Protein AF-A0A971CMJ4-F1 (afdb_monomer_lite)

Radius of gyration: 21.35 Å; chains: 1; bounding box: 67×25×67 Å

pLDDT: mean 86.18, std 17.47, range [37.16, 98.75]

Foldseek 3Di:
DDDDDDDDDDPDDPPPDDDDDDPFFKKFWADWQFWKAQDLVRPHTDDQWHKTWIWGPPPVDPDTDIAIAIENDGDDGQFIWGFDFDQVAKDAWIWGQDPVPRDIDTRDRMHTYTDTDTPDDHDDDDD

Structure (mmCIF, N/CA/C/O backbone):
data_AF-A0A971CMJ4-F1
#
_entry.id   AF-A0A971CMJ4-F1
#
loop_
_atom_site.group_PDB
_atom_site.id
_atom_site.type_symbol
_atom_site.label_atom_id
_atom_site.label_alt_id
_atom_site.label_comp_id
_atom_site.label_asym_id
_atom_site.label_entity_id
_atom_site.label_seq_id
_atom_site.pdbx_PDB_ins_code
_atom_site.Cartn_x
_atom_site.Cartn_y
_atom_site.Cartn_z
_atom_site.occupancy
_atom_site.B_iso_or_equiv
_atom_site.auth_seq_id
_atom_site.auth_comp_id
_atom_site.auth_asym_id
_atom_site.auth_atom_id
_atom_site.pdbx_PDB_model_num
ATOM 1 N N . MET A 1 1 ? -43.966 -1.706 -53.002 1.00 45.09 1 MET A N 1
ATOM 2 C CA . MET A 1 1 ? -42.987 -2.463 -52.197 1.00 45.09 1 MET A CA 1
ATOM 3 C C . MET A 1 1 ? -41.602 -2.202 -52.756 1.00 45.09 1 MET A C 1
ATOM 5 O O . MET A 1 1 ? -41.392 -2.506 -53.920 1.00 45.09 1 MET A O 1
ATOM 9 N N . ALA A 1 2 ? -40.702 -1.629 -51.961 1.00 39.66 2 ALA A N 1
ATOM 10 C CA . ALA A 1 2 ? -39.256 -1.708 -52.164 1.00 39.66 2 ALA A CA 1
ATOM 11 C C . ALA A 1 2 ? -38.595 -1.381 -50.816 1.00 39.66 2 ALA A C 1
ATOM 13 O O . ALA A 1 2 ? -38.610 -0.233 -50.381 1.00 39.66 2 ALA A O 1
ATOM 14 N N . SER A 1 3 ? -38.110 -2.412 -50.124 1.00 41.81 3 SER A N 1
ATOM 15 C CA . SER A 1 3 ? -37.332 -2.278 -48.890 1.00 41.81 3 SER A CA 1
ATOM 16 C C . SER A 1 3 ? -35.868 -2.041 -49.255 1.00 41.81 3 SER A C 1
ATOM 18 O O . SER A 1 3 ? -35.285 -2.841 -49.981 1.00 41.81 3 SER A O 1
ATOM 20 N N . LEU A 1 4 ? -35.271 -0.966 -48.741 1.00 47.75 4 LEU A N 1
ATOM 21 C CA . LEU A 1 4 ? -33.826 -0.743 -48.769 1.00 47.75 4 LEU A CA 1
ATOM 22 C C . LEU A 1 4 ? -33.260 -1.183 -47.417 1.00 47.75 4 LEU A C 1
ATOM 24 O O . LEU A 1 4 ? -33.472 -0.509 -46.413 1.00 47.75 4 LEU A O 1
ATOM 28 N N . SER A 1 5 ? -32.565 -2.319 -47.387 1.00 50.53 5 SER A N 1
ATOM 29 C CA . SER A 1 5 ? -31.748 -2.724 -46.242 1.00 50.53 5 SER A CA 1
ATOM 30 C C . SER A 1 5 ? -30.288 -2.511 -46.619 1.00 50.53 5 SER A C 1
ATOM 32 O O . SER A 1 5 ? -29.701 -3.332 -47.318 1.00 50.53 5 SER A O 1
ATOM 34 N N . GLY A 1 6 ? -29.726 -1.374 -46.211 1.00 47.78 6 GLY A N 1
ATOM 35 C CA . GLY A 1 6 ? -28.293 -1.111 -46.292 1.00 47.78 6 GLY A CA 1
ATOM 36 C C . GLY A 1 6 ? -27.660 -1.375 -44.934 1.00 47.78 6 GLY A C 1
ATOM 37 O O . GLY A 1 6 ? -27.823 -0.573 -44.019 1.00 47.78 6 GLY A O 1
ATOM 38 N N . THR A 1 7 ? -26.958 -2.494 -44.787 1.00 53.16 7 THR A N 1
ATOM 39 C CA . THR A 1 7 ? -26.107 -2.732 -43.620 1.00 53.16 7 THR A CA 1
ATOM 40 C C . THR A 1 7 ? -24.796 -1.992 -43.869 1.00 53.16 7 THR A C 1
ATOM 42 O O . THR A 1 7 ? -24.054 -2.352 -44.778 1.00 53.16 7 THR A O 1
ATOM 45 N N . ALA A 1 8 ? -24.534 -0.922 -43.119 1.00 58.94 8 ALA A N 1
ATOM 46 C CA . ALA A 1 8 ? -23.240 -0.252 -43.157 1.00 58.94 8 ALA A CA 1
ATOM 47 C C . ALA A 1 8 ? -22.208 -1.149 -42.460 1.00 58.94 8 ALA A C 1
ATOM 49 O O . ALA A 1 8 ? -22.300 -1.380 -41.254 1.00 58.94 8 ALA A O 1
ATOM 50 N N . GLU A 1 9 ? -21.251 -1.685 -43.216 1.00 59.41 9 GLU A N 1
ATOM 51 C CA . GLU A 1 9 ? -20.106 -2.383 -42.636 1.00 59.41 9 GLU A CA 1
ATOM 52 C C . GLU A 1 9 ? -19.224 -1.377 -41.883 1.00 59.41 9 GLU A C 1
ATOM 54 O O . GLU A 1 9 ? -18.913 -0.290 -42.375 1.00 59.41 9 GLU A O 1
ATOM 59 N N . SER A 1 10 ? -18.865 -1.725 -40.647 1.00 64.44 10 SER A N 1
ATOM 60 C CA . SER A 1 10 ? -17.992 -0.912 -39.804 1.00 64.44 10 SER A CA 1
ATOM 61 C C . SER A 1 10 ? -16.587 -0.863 -40.405 1.00 64.44 10 SER A C 1
ATOM 63 O O . SER A 1 10 ? -15.935 -1.891 -40.547 1.00 64.44 10 SER A O 1
ATOM 65 N N . ILE A 1 11 ? -16.102 0.346 -40.687 1.00 67.50 11 ILE A N 1
ATOM 66 C CA . ILE A 1 11 ? -14.726 0.647 -41.126 1.00 67.50 11 ILE A CA 1
ATOM 67 C C . ILE A 1 11 ? -13.666 0.439 -40.029 1.00 67.50 11 ILE A C 1
ATOM 69 O O . ILE A 1 11 ? -12.489 0.721 -40.245 1.00 67.50 11 ILE A O 1
ATOM 73 N N . PHE A 1 12 ? -14.070 0.002 -38.833 1.00 66.19 12 PHE A N 1
ATOM 74 C CA . PHE A 1 12 ? -13.153 -0.242 -37.729 1.00 66.19 12 PHE A CA 1
ATOM 75 C C . PHE A 1 12 ? -12.541 -1.641 -37.841 1.00 66.19 12 PHE A C 1
ATOM 77 O O . PHE A 1 12 ? -13.194 -2.638 -37.530 1.00 66.19 12 PHE A O 1
ATOM 84 N N . ASP A 1 13 ? -11.274 -1.699 -38.250 1.00 70.44 13 ASP A N 1
ATOM 85 C CA . ASP A 1 13 ? -10.456 -2.898 -38.101 1.00 70.44 13 ASP A CA 1
ATOM 86 C C . ASP A 1 13 ? -10.039 -3.035 -36.629 1.00 70.44 13 ASP A C 1
ATOM 88 O O . ASP A 1 13 ? -9.234 -2.262 -36.107 1.00 70.44 13 ASP A O 1
ATOM 92 N N . ALA A 1 14 ? -10.632 -4.008 -35.937 1.00 67.38 14 ALA A N 1
ATOM 93 C CA . ALA A 1 14 ? -10.355 -4.286 -34.531 1.00 67.38 14 ALA A CA 1
ATOM 94 C C . ALA A 1 14 ? -8.996 -4.972 -34.302 1.00 67.38 14 ALA A C 1
ATOM 96 O O . ALA A 1 14 ? -8.656 -5.280 -33.158 1.00 67.38 14 ALA A O 1
ATOM 97 N N . ASN A 1 15 ? -8.231 -5.241 -35.363 1.00 72.56 15 ASN A N 1
ATOM 98 C CA . ASN A 1 15 ? -6.927 -5.868 -35.281 1.00 72.56 15 ASN A CA 1
ATOM 99 C C . ASN A 1 15 ? -5.810 -4.815 -35.420 1.00 72.56 15 ASN A C 1
ATOM 101 O O . ASN A 1 15 ? -5.477 -4.414 -36.533 1.00 72.56 15 ASN A O 1
ATOM 105 N N . PRO A 1 16 ? -5.173 -4.378 -34.318 1.00 68.56 16 PRO A N 1
ATOM 106 C CA . PRO A 1 16 ? -4.158 -3.322 -34.359 1.00 68.56 16 PRO A CA 1
ATOM 107 C C . PRO A 1 16 ? -2.833 -3.749 -35.023 1.00 68.56 16 PRO A C 1
ATOM 109 O O . PRO A 1 16 ? -1.887 -2.964 -35.054 1.00 68.56 16 PRO A O 1
ATOM 112 N N . GLY A 1 17 ? -2.726 -4.980 -35.536 1.00 78.12 17 GLY A N 1
ATOM 113 C CA . GLY A 1 17 ? -1.487 -5.520 -36.087 1.00 78.12 17 GLY A CA 1
ATOM 114 C C . GLY A 1 17 ? -0.472 -5.859 -34.991 1.00 78.12 17 GLY A C 1
ATOM 115 O O . GLY A 1 17 ? -0.781 -6.578 -34.040 1.00 78.12 17 GLY A O 1
ATOM 116 N N . THR A 1 18 ? 0.767 -5.386 -35.144 1.00 67.56 18 THR A N 1
ATOM 117 C CA . THR A 1 18 ? 1.879 -5.690 -34.231 1.00 67.56 18 THR A CA 1
ATOM 118 C C . THR A 1 18 ? 1.726 -4.955 -32.900 1.00 67.56 18 THR A C 1
ATOM 120 O O . THR A 1 18 ? 1.687 -3.729 -32.857 1.00 67.56 18 THR A O 1
ATOM 123 N N . VAL A 1 19 ? 1.708 -5.708 -31.799 1.00 62.16 19 VAL A N 1
ATOM 124 C CA . VAL A 1 19 ? 1.764 -5.160 -30.439 1.00 62.16 19 VAL A CA 1
ATOM 125 C C . VAL A 1 19 ? 3.215 -5.059 -29.971 1.00 62.16 19 VAL A C 1
ATOM 127 O O . VAL A 1 19 ? 3.854 -6.073 -29.690 1.00 62.16 19 VAL A O 1
ATOM 130 N N . ASP A 1 20 ? 3.740 -3.842 -29.845 1.00 60.25 20 ASP A N 1
ATOM 131 C CA . ASP A 1 20 ? 4.967 -3.630 -29.077 1.00 60.25 20 ASP A CA 1
ATOM 132 C C . ASP A 1 20 ? 4.654 -3.850 -27.594 1.00 60.25 20 ASP A C 1
ATOM 134 O O . ASP A 1 20 ? 3.812 -3.173 -26.996 1.00 60.25 20 ASP A O 1
ATOM 138 N N . ARG A 1 21 ? 5.310 -4.838 -26.975 1.00 59.16 21 ARG A N 1
ATOM 139 C CA . ARG A 1 21 ? 5.206 -5.033 -25.527 1.00 59.16 21 ARG A CA 1
ATOM 140 C C . ARG A 1 21 ? 5.986 -3.920 -24.850 1.00 59.16 21 ARG A C 1
ATOM 142 O O . ARG A 1 21 ? 7.213 -3.950 -24.823 1.00 59.16 21 ARG A O 1
ATOM 149 N N . MET A 1 22 ? 5.266 -2.966 -24.271 1.00 60.75 22 MET A N 1
ATOM 150 C CA . MET A 1 22 ? 5.881 -1.948 -23.432 1.00 60.75 22 MET A CA 1
ATOM 151 C C . MET A 1 22 ? 6.644 -2.639 -22.288 1.00 60.75 22 MET A C 1
ATOM 153 O O . MET A 1 22 ? 6.061 -3.495 -21.610 1.00 60.75 22 MET A O 1
ATOM 157 N N . PRO A 1 23 ? 7.940 -2.336 -22.085 1.00 66.06 23 PRO A N 1
ATOM 158 C CA . PRO A 1 23 ? 8.702 -2.927 -20.997 1.00 66.06 23 PRO A CA 1
ATOM 159 C C . PRO A 1 23 ? 7.998 -2.672 -19.660 1.00 66.06 23 PRO A C 1
ATOM 161 O O . PRO A 1 23 ? 7.499 -1.577 -19.394 1.00 66.06 23 PRO A O 1
ATOM 164 N N . ALA A 1 24 ? 7.922 -3.711 -18.826 1.00 74.19 24 ALA A N 1
ATOM 165 C CA . ALA A 1 24 ? 7.282 -3.610 -17.524 1.00 74.19 24 ALA A CA 1
ATOM 166 C C . ALA A 1 24 ? 8.039 -2.595 -16.658 1.00 74.19 24 ALA A C 1
ATOM 168 O O . ALA A 1 24 ? 9.242 -2.745 -16.438 1.00 74.19 24 ALA A O 1
ATOM 169 N N . ARG A 1 25 ? 7.332 -1.581 -16.151 1.00 84.31 25 ARG A N 1
ATOM 170 C CA . ARG A 1 25 ? 7.921 -0.600 -15.235 1.00 84.31 25 ARG A CA 1
ATOM 171 C C . ARG A 1 25 ? 8.218 -1.267 -13.886 1.00 84.31 25 ARG A C 1
ATOM 173 O O . ARG A 1 25 ? 7.279 -1.778 -13.261 1.00 84.31 25 ARG A O 1
ATOM 180 N N . PRO A 1 26 ? 9.483 -1.299 -13.434 1.00 89.75 26 PRO A N 1
ATOM 181 C CA . PRO A 1 26 ? 9.830 -1.899 -12.155 1.00 89.75 26 PRO A CA 1
ATOM 182 C C . PRO A 1 26 ? 9.279 -1.054 -11.007 1.00 89.75 26 PRO A C 1
ATOM 184 O O . PRO A 1 26 ? 9.375 0.173 -11.026 1.00 89.75 26 PRO A O 1
ATOM 187 N N . HIS A 1 27 ? 8.720 -1.715 -9.997 1.00 94.62 27 HIS A N 1
ATOM 188 C CA . HIS A 1 27 ? 8.286 -1.072 -8.760 1.00 94.62 27 HIS A CA 1
ATOM 189 C C . HIS A 1 27 ? 9.057 -1.656 -7.585 1.00 94.62 27 HIS A C 1
ATOM 191 O O . HIS A 1 27 ? 9.178 -2.874 -7.463 1.00 94.62 27 HIS A O 1
ATOM 197 N N . ARG A 1 28 ? 9.583 -0.797 -6.716 1.00 95.31 28 ARG A N 1
ATOM 198 C CA . ARG A 1 28 ? 10.230 -1.202 -5.471 1.00 95.31 28 ARG A CA 1
ATOM 199 C C . ARG A 1 28 ? 9.226 -1.194 -4.336 1.00 95.31 28 ARG A C 1
ATOM 201 O O . ARG A 1 28 ? 8.511 -0.214 -4.151 1.00 95.31 28 ARG A O 1
ATOM 208 N N . ILE A 1 29 ? 9.232 -2.256 -3.543 1.00 97.31 29 ILE A N 1
ATOM 209 C CA . ILE A 1 29 ? 8.494 -2.318 -2.283 1.00 97.31 29 ILE A CA 1
ATOM 210 C C . ILE A 1 29 ? 9.271 -1.534 -1.232 1.00 97.31 29 ILE A C 1
ATOM 212 O O . ILE A 1 29 ? 10.402 -1.892 -0.908 1.00 97.31 29 ILE A O 1
ATOM 216 N N . LEU A 1 30 ? 8.682 -0.461 -0.717 1.00 97.00 30 LEU A N 1
ATOM 217 C CA . LEU A 1 30 ? 9.246 0.328 0.376 1.00 97.00 30 LEU A CA 1
ATOM 218 C C . LEU A 1 30 ? 8.847 -0.268 1.724 1.00 97.00 30 LEU A C 1
ATOM 220 O O . LEU A 1 30 ? 9.709 -0.530 2.555 1.00 97.00 30 LEU A O 1
ATOM 224 N N . HIS A 1 31 ? 7.556 -0.571 1.884 1.00 98.19 31 HIS A N 1
ATOM 225 C CA . HIS A 1 31 ? 6.995 -1.199 3.079 1.00 98.19 31 HIS A CA 1
ATOM 226 C C . HIS A 1 31 ? 6.051 -2.333 2.681 1.00 98.19 31 HIS A C 1
ATOM 228 O O . HIS A 1 31 ? 5.320 -2.223 1.695 1.00 98.19 31 HIS A O 1
ATOM 234 N N . ALA A 1 32 ? 6.077 -3.423 3.444 1.00 98.00 32 ALA A N 1
ATOM 235 C CA . ALA A 1 32 ? 5.251 -4.606 3.226 1.00 98.00 32 ALA A CA 1
ATOM 236 C C . ALA A 1 32 ? 4.564 -5.033 4.525 1.00 98.00 32 ALA A C 1
ATOM 238 O O . ALA A 1 32 ? 4.967 -4.615 5.609 1.00 98.00 32 ALA A O 1
ATOM 239 N N . ASP A 1 33 ? 3.547 -5.888 4.396 1.00 97.44 33 ASP A N 1
ATOM 240 C CA . ASP A 1 33 ? 2.810 -6.480 5.516 1.00 97.44 33 ASP A CA 1
ATOM 241 C C . ASP A 1 33 ? 2.193 -5.451 6.484 1.00 97.44 33 ASP A C 1
ATOM 243 O O . ASP A 1 33 ? 1.939 -5.749 7.655 1.00 97.44 33 ASP A O 1
ATOM 247 N N . LEU A 1 34 ? 1.902 -4.240 5.995 1.00 98.38 34 LEU A N 1
ATOM 248 C CA . LEU A 1 34 ? 1.281 -3.204 6.812 1.00 98.38 34 LEU A CA 1
ATOM 249 C C . LEU A 1 34 ? -0.203 -3.528 7.043 1.00 98.38 34 LEU A C 1
ATOM 251 O O . LEU A 1 34 ? -0.911 -3.889 6.096 1.00 98.38 34 LEU A O 1
ATOM 255 N N . PRO A 1 35 ? -0.722 -3.392 8.276 1.00 98.44 35 PRO A N 1
ATOM 256 C CA . PRO A 1 35 ? -2.156 -3.460 8.502 1.00 98.44 35 PRO A CA 1
ATOM 257 C C . PRO A 1 35 ? -2.842 -2.234 7.891 1.00 98.44 35 PRO A C 1
ATOM 259 O O . PRO A 1 35 ? -2.316 -1.120 7.939 1.00 98.44 35 PRO A O 1
ATOM 262 N N . PHE A 1 36 ? -4.054 -2.433 7.385 1.00 98.69 36 PHE A N 1
ATOM 263 C CA . PHE A 1 36 ? -4.945 -1.344 7.006 1.00 98.69 36 PHE A CA 1
ATOM 264 C C . PHE A 1 36 ? -6.346 -1.574 7.572 1.00 98.69 36 PHE A C 1
ATOM 266 O O . PHE A 1 36 ? -6.688 -2.662 8.048 1.00 98.69 36 PHE A O 1
ATOM 273 N N . TYR A 1 37 ? -7.135 -0.510 7.565 1.00 98.75 37 TYR A N 1
ATOM 274 C CA . TYR A 1 37 ? -8.373 -0.394 8.315 1.00 98.75 37 TYR A CA 1
ATOM 275 C C . TYR A 1 37 ? -9.462 0.198 7.435 1.00 98.75 37 TYR A C 1
ATOM 277 O O . TYR A 1 37 ? -9.184 1.059 6.604 1.00 98.75 37 TYR A O 1
ATOM 285 N N . SER A 1 38 ? -10.703 -0.229 7.645 1.00 98.44 38 SER A N 1
ATOM 286 C CA . SER A 1 38 ? -11.864 0.268 6.899 1.00 98.44 38 SER A CA 1
ATOM 287 C C . SER A 1 38 ? -12.471 1.540 7.508 1.00 98.44 38 SER A C 1
ATOM 289 O O . SER A 1 38 ? -13.602 1.902 7.185 1.00 98.44 38 SER A O 1
ATOM 291 N N . ASP A 1 39 ? -11.799 2.159 8.481 1.00 98.44 39 ASP A N 1
ATOM 292 C CA . ASP A 1 39 ? -12.262 3.361 9.169 1.00 98.44 39 ASP A CA 1
ATOM 293 C C . ASP A 1 39 ? -11.110 4.344 9.458 1.00 98.44 39 ASP A C 1
ATOM 295 O O . ASP A 1 39 ? -9.993 3.912 9.757 1.00 98.44 39 ASP A O 1
ATOM 299 N N . PRO A 1 40 ? -11.381 5.666 9.471 1.00 98.12 40 PRO A N 1
ATOM 300 C CA . PRO A 1 40 ? -10.370 6.690 9.749 1.00 98.12 40 PRO A CA 1
ATOM 301 C C . PRO A 1 40 ? -9.718 6.607 11.134 1.00 98.12 40 PRO A C 1
ATOM 303 O O . PRO A 1 40 ? -8.678 7.220 11.354 1.00 98.12 40 PRO A O 1
ATOM 306 N N . GLY A 1 41 ? -10.338 5.905 12.089 1.00 97.94 41 GLY A N 1
ATOM 307 C CA . GLY A 1 41 ? -9.804 5.733 13.439 1.00 97.94 41 GLY A CA 1
ATOM 308 C C . GLY A 1 41 ? -8.766 4.617 13.552 1.00 97.94 41 GLY A C 1
ATOM 309 O O . GLY A 1 41 ? -8.192 4.443 14.626 1.00 97.94 41 GLY A O 1
ATOM 310 N N . CYS A 1 42 ? -8.527 3.857 12.477 1.00 97.81 42 CYS A N 1
ATOM 311 C CA . CYS A 1 42 ? -7.729 2.634 12.494 1.00 97.81 42 CYS A CA 1
ATOM 312 C C . CYS A 1 42 ? -8.185 1.643 13.583 1.00 97.81 42 CYS A C 1
ATOM 314 O O . CYS A 1 42 ? -7.367 1.105 14.333 1.00 97.81 42 CYS A O 1
ATOM 316 N N . THR A 1 43 ? -9.500 1.411 13.685 1.00 98.19 43 THR A N 1
ATOM 317 C CA . THR A 1 43 ? -10.099 0.527 14.705 1.00 98.19 43 THR A CA 1
ATOM 318 C C . THR A 1 43 ? -10.646 -0.783 14.133 1.00 98.19 43 THR A C 1
ATOM 320 O O . THR A 1 43 ? -10.689 -1.793 14.832 1.00 98.19 43 THR A O 1
ATOM 323 N N . LYS A 1 44 ? -11.018 -0.801 12.851 1.00 98.31 44 LYS A N 1
ATOM 324 C CA . LYS A 1 44 ? -11.587 -1.933 12.113 1.00 98.31 44 LYS A CA 1
ATOM 325 C C . LYS A 1 44 ? -10.563 -2.457 11.119 1.00 98.31 44 LYS A C 1
ATOM 327 O O . LYS A 1 44 ? -10.573 -2.101 9.940 1.00 98.31 44 LYS A O 1
ATOM 332 N N . ARG A 1 45 ? -9.639 -3.275 11.621 1.00 98.44 45 ARG A N 1
ATOM 333 C CA . ARG A 1 45 ? -8.599 -3.894 10.798 1.00 98.44 45 ARG A CA 1
ATOM 334 C C . ARG A 1 45 ? -9.226 -4.812 9.749 1.00 98.44 45 ARG A C 1
ATOM 336 O O . ARG A 1 45 ? -10.156 -5.562 10.038 1.00 98.44 45 ARG A O 1
ATOM 343 N N . VAL A 1 46 ? -8.671 -4.780 8.543 1.00 98.19 46 VAL A N 1
ATOM 344 C CA . VAL A 1 46 ? -8.954 -5.766 7.501 1.00 98.19 46 VAL A CA 1
ATOM 345 C C . VAL A 1 46 ? -7.993 -6.943 7.681 1.00 98.19 46 VAL A C 1
ATOM 347 O O . VAL A 1 46 ? -6.780 -6.790 7.573 1.00 98.19 46 VAL A O 1
ATOM 350 N N . GLU A 1 47 ? -8.527 -8.117 8.021 1.00 97.56 47 GLU A N 1
ATOM 351 C CA . GLU A 1 47 ? -7.717 -9.268 8.467 1.00 97.56 47 GLU A CA 1
ATOM 352 C C . GLU A 1 47 ? -7.215 -10.160 7.326 1.00 97.56 47 GLU A C 1
ATOM 354 O O . GLU A 1 47 ? -6.251 -10.907 7.478 1.00 97.56 47 GLU A O 1
ATOM 359 N N . ASN A 1 48 ? -7.875 -10.117 6.170 1.00 97.00 48 ASN A N 1
ATOM 360 C CA . ASN A 1 48 ? -7.602 -11.028 5.063 1.00 97.00 48 ASN A CA 1
ATOM 361 C C . ASN A 1 48 ? -6.648 -10.454 4.008 1.00 97.00 48 ASN A C 1
ATOM 363 O O . ASN A 1 48 ? -6.519 -11.083 2.963 1.00 97.00 48 ASN A O 1
ATOM 367 N N . ALA A 1 49 ? -6.020 -9.299 4.253 1.00 98.06 49 ALA A N 1
ATOM 368 C CA . ALA A 1 49 ? -5.055 -8.650 3.366 1.00 98.06 49 ALA A CA 1
ATOM 369 C C . ALA A 1 49 ? -4.131 -7.698 4.140 1.00 98.06 49 ALA A C 1
ATOM 371 O O . ALA A 1 49 ? -4.397 -7.332 5.283 1.00 98.06 49 ALA A O 1
ATOM 372 N N . THR A 1 50 ? -3.052 -7.281 3.489 1.00 98.62 50 THR A N 1
ATOM 373 C CA . THR A 1 50 ? -2.125 -6.254 3.970 1.00 98.62 50 THR A CA 1
ATOM 374 C C . THR A 1 50 ? -1.950 -5.162 2.920 1.00 98.62 50 THR A C 1
ATOM 376 O O . THR A 1 50 ? -2.373 -5.299 1.771 1.00 98.62 50 THR A O 1
ATOM 379 N N . LEU A 1 51 ? -1.359 -4.048 3.335 1.00 98.62 51 LEU A N 1
ATOM 380 C CA . LEU A 1 51 ? -1.008 -2.921 2.487 1.00 98.62 51 LEU A CA 1
ATOM 381 C C . LEU A 1 51 ? 0.481 -2.981 2.136 1.00 98.62 51 LEU A C 1
ATOM 383 O O . LEU A 1 51 ? 1.333 -3.276 2.981 1.00 98.62 51 LEU A O 1
ATOM 387 N N . LEU A 1 52 ? 0.781 -2.661 0.881 1.00 98.56 52 LEU A N 1
ATOM 388 C CA . LEU A 1 52 ? 2.121 -2.372 0.387 1.00 98.56 52 LEU A CA 1
ATOM 389 C C . LEU A 1 52 ? 2.267 -0.879 0.130 1.00 98.56 52 LEU A C 1
ATOM 391 O O . LEU A 1 52 ? 1.337 -0.253 -0.375 1.00 98.56 52 LEU A O 1
ATOM 395 N N . VAL A 1 53 ? 3.460 -0.353 0.391 1.00 98.12 53 VAL A N 1
ATOM 396 C CA . VAL A 1 53 ? 3.893 0.955 -0.110 1.00 98.12 53 VAL A CA 1
ATOM 397 C C . VAL A 1 53 ? 4.941 0.711 -1.187 1.00 98.12 53 VAL A C 1
ATOM 399 O O . VAL A 1 53 ? 5.950 0.047 -0.939 1.00 98.12 53 VAL A O 1
ATOM 402 N N . LEU A 1 54 ? 4.694 1.218 -2.391 1.00 96.75 54 LEU A N 1
ATOM 403 C CA . LEU A 1 54 ? 5.472 0.955 -3.598 1.00 96.75 54 LEU A CA 1
ATOM 404 C C . LEU A 1 54 ? 5.978 2.266 -4.199 1.00 96.75 54 LEU A C 1
ATOM 406 O O . LEU A 1 54 ? 5.300 3.285 -4.124 1.00 96.75 54 LEU A O 1
ATOM 410 N N . ARG A 1 55 ? 7.130 2.227 -4.867 1.00 94.94 55 ARG A N 1
ATOM 411 C CA . ARG A 1 55 ? 7.634 3.329 -5.697 1.00 94.94 55 ARG A CA 1
ATOM 412 C C . ARG A 1 55 ? 7.975 2.830 -7.092 1.00 94.94 55 ARG A C 1
ATOM 414 O O . ARG A 1 55 ? 8.629 1.797 -7.221 1.00 94.94 55 ARG A O 1
ATOM 421 N N . CYS A 1 56 ? 7.589 3.570 -8.128 1.00 92.19 56 CYS A N 1
ATOM 422 C CA . CYS A 1 56 ? 8.068 3.295 -9.482 1.00 92.19 56 CYS A CA 1
ATOM 423 C C . CYS A 1 56 ? 9.563 3.645 -9.607 1.00 92.19 56 CYS A C 1
ATOM 425 O O . CYS A 1 56 ? 9.977 4.744 -9.244 1.00 92.19 56 CYS A O 1
ATOM 427 N N . GLU A 1 57 ? 10.375 2.716 -10.110 1.00 88.31 57 GLU A N 1
ATOM 428 C CA . GLU A 1 57 ? 11.825 2.893 -10.312 1.00 88.31 57 GLU A CA 1
ATOM 429 C C . GLU A 1 57 ? 12.158 3.250 -11.774 1.00 88.31 57 GLU A C 1
ATOM 431 O O . GLU A 1 57 ? 13.284 3.043 -12.223 1.00 88.31 57 GLU A O 1
ATOM 436 N N . ASP A 1 58 ? 11.181 3.741 -12.543 1.00 84.75 58 ASP A N 1
ATOM 437 C CA . ASP A 1 58 ? 11.402 4.191 -13.918 1.00 84.75 58 ASP A CA 1
ATOM 438 C C . ASP A 1 58 ? 12.270 5.467 -13.922 1.00 84.75 58 ASP A C 1
ATOM 440 O O . ASP A 1 58 ? 11.818 6.511 -13.441 1.00 84.75 58 ASP A O 1
ATOM 444 N N . PRO A 1 59 ? 13.504 5.427 -14.463 1.00 81.19 59 PRO A N 1
ATOM 445 C CA . PRO A 1 59 ? 14.397 6.584 -14.468 1.00 81.19 59 PRO A CA 1
ATOM 446 C C . PRO A 1 59 ? 13.884 7.734 -15.343 1.00 81.19 59 PRO A C 1
ATOM 448 O O . PRO A 1 59 ? 14.341 8.864 -15.182 1.00 81.19 59 PRO A O 1
ATOM 451 N N . ALA A 1 60 ? 12.951 7.475 -16.267 1.00 83.50 60 ALA A N 1
ATOM 452 C CA . ALA A 1 60 ? 12.315 8.518 -17.066 1.00 83.50 60 ALA A CA 1
ATOM 453 C C . ALA A 1 60 ? 11.254 9.301 -16.271 1.00 83.50 60 ALA A C 1
ATOM 455 O O . ALA A 1 60 ? 10.823 10.374 -16.702 1.00 83.50 60 ALA A O 1
ATOM 456 N N . GLN A 1 61 ? 10.820 8.788 -15.116 1.00 80.69 61 GLN A N 1
ATOM 457 C CA . GLN A 1 61 ? 9.802 9.429 -14.302 1.00 80.69 61 GLN A CA 1
ATOM 458 C C . GLN A 1 61 ? 10.416 10.538 -13.436 1.00 80.69 61 GLN A C 1
ATOM 460 O O . GLN A 1 61 ? 11.167 10.294 -12.497 1.00 80.69 61 GLN A O 1
ATOM 465 N N . THR A 1 62 ? 10.058 11.789 -13.733 1.00 79.81 62 THR A N 1
ATOM 466 C CA . THR A 1 62 ? 10.588 12.980 -13.042 1.00 79.81 62 THR A CA 1
ATOM 467 C C . THR A 1 62 ? 10.065 13.160 -11.617 1.00 79.81 62 THR A C 1
ATOM 469 O O . THR A 1 62 ? 10.684 13.861 -10.821 1.00 79.81 62 THR A O 1
ATOM 472 N N . HIS A 1 63 ? 8.943 12.519 -11.280 1.00 80.88 63 HIS A N 1
ATOM 473 C CA . HIS A 1 63 ? 8.325 12.571 -9.957 1.00 80.88 63 HIS A CA 1
ATOM 474 C C . HIS A 1 63 ? 8.219 11.163 -9.376 1.00 80.88 63 HIS A C 1
ATOM 476 O O . HIS A 1 63 ? 7.605 10.288 -9.986 1.00 80.88 63 HIS A O 1
ATOM 482 N N . GLN A 1 64 ? 8.777 10.949 -8.183 1.00 81.50 64 GLN A N 1
ATOM 483 C CA . GLN A 1 64 ? 8.648 9.674 -7.479 1.00 81.50 64 GLN A CA 1
ATOM 484 C C . GLN A 1 64 ? 7.203 9.500 -7.010 1.00 81.50 64 GLN A C 1
ATOM 486 O O . GLN A 1 64 ? 6.776 10.114 -6.036 1.00 81.50 64 GLN A O 1
ATOM 491 N N . MET A 1 65 ? 6.447 8.678 -7.731 1.00 85.31 65 MET A N 1
ATOM 492 C CA . MET A 1 65 ? 5.085 8.323 -7.354 1.00 85.31 65 MET A CA 1
ATOM 493 C C . MET A 1 65 ? 5.137 7.197 -6.324 1.00 85.31 65 MET A C 1
ATOM 495 O O . MET A 1 65 ? 5.711 6.137 -6.591 1.00 85.31 65 MET A O 1
ATOM 499 N N . ILE A 1 66 ? 4.580 7.472 -5.144 1.00 93.12 66 ILE A N 1
ATOM 500 C CA . ILE A 1 66 ? 4.395 6.502 -4.068 1.00 93.12 66 ILE A CA 1
ATOM 501 C C . ILE A 1 66 ? 2.962 5.989 -4.143 1.00 93.12 66 ILE A C 1
ATOM 503 O O . ILE A 1 66 ? 2.026 6.782 -4.157 1.00 93.12 66 ILE A O 1
ATOM 507 N N . GLU A 1 67 ? 2.808 4.672 -4.180 1.00 95.38 67 GLU A N 1
ATOM 508 C CA . GLU A 1 67 ? 1.524 3.989 -4.317 1.00 95.38 67 GLU A CA 1
ATOM 509 C C . GLU A 1 67 ? 1.254 3.125 -3.086 1.00 95.38 67 GLU A C 1
ATOM 511 O O . GLU A 1 67 ? 2.131 2.381 -2.640 1.00 95.38 67 GLU A O 1
ATOM 516 N N . CYS A 1 68 ? 0.033 3.194 -2.559 1.00 98.06 68 CYS A N 1
ATOM 517 C CA . CYS A 1 68 ? -0.449 2.306 -1.504 1.00 98.06 68 CYS A CA 1
ATOM 518 C C . CYS A 1 68 ? -1.413 1.291 -2.114 1.00 98.06 68 CYS A C 1
ATOM 520 O O . CYS A 1 68 ? -2.438 1.684 -2.664 1.00 98.06 68 CYS A O 1
ATOM 522 N N . MET A 1 69 ? -1.109 -0.003 -2.005 1.00 98.44 69 MET A N 1
ATOM 523 C CA . MET A 1 69 ? -1.898 -1.046 -2.663 1.00 98.44 69 MET A CA 1
ATOM 524 C C . MET A 1 69 ? -2.255 -2.198 -1.715 1.00 98.44 69 MET A C 1
ATOM 526 O O . MET A 1 69 ? -1.381 -2.663 -0.977 1.00 98.44 69 MET A O 1
ATOM 530 N N . PRO A 1 70 ? -3.497 -2.714 -1.748 1.00 98.56 70 PRO A N 1
ATOM 531 C CA . PRO A 1 70 ? -3.884 -3.899 -0.991 1.00 98.56 70 PRO A CA 1
ATOM 532 C C . PRO A 1 70 ? -3.378 -5.175 -1.668 1.00 98.56 70 PRO A C 1
ATOM 534 O O . PRO A 1 70 ? -3.439 -5.315 -2.889 1.00 98.56 70 PRO A O 1
ATOM 537 N N . THR A 1 71 ? -2.941 -6.155 -0.883 1.00 98.69 71 THR A N 1
ATOM 538 C CA . THR A 1 71 ? -2.556 -7.474 -1.389 1.00 98.69 71 THR A CA 1
ATOM 539 C C . THR A 1 71 ? -2.842 -8.582 -0.383 1.00 98.69 71 THR A C 1
ATOM 541 O O . THR A 1 71 ? -2.848 -8.374 0.829 1.00 98.69 71 THR A O 1
ATOM 544 N N . ARG A 1 72 ? -3.048 -9.798 -0.889 1.00 98.25 72 ARG A N 1
ATOM 545 C CA . ARG A 1 72 ? -3.054 -11.034 -0.091 1.00 98.25 72 ARG A CA 1
ATOM 546 C C . ARG A 1 72 ? -1.771 -11.849 -0.243 1.00 98.25 72 ARG A C 1
ATOM 548 O O . ARG A 1 72 ? -1.607 -12.866 0.433 1.00 98.25 72 ARG A O 1
ATOM 555 N N . LYS A 1 73 ? -0.878 -11.447 -1.151 1.00 97.81 73 LYS A N 1
ATOM 556 C CA . LYS A 1 73 ? 0.431 -12.081 -1.330 1.00 97.81 73 LYS A CA 1
ATOM 557 C C . LYS A 1 73 ? 1.409 -11.541 -0.288 1.00 97.81 73 LYS A C 1
ATOM 559 O O . LYS A 1 73 ? 1.260 -10.434 0.216 1.00 97.81 73 LYS A O 1
ATOM 564 N N . ARG A 1 74 ? 2.425 -12.342 0.028 1.00 97.00 74 ARG A N 1
ATOM 565 C CA . ARG A 1 74 ? 3.514 -11.932 0.917 1.00 97.00 74 ARG A CA 1
ATOM 566 C C . ARG A 1 74 ? 4.640 -11.327 0.103 1.00 97.00 74 ARG A C 1
ATOM 568 O O . ARG A 1 74 ? 5.071 -11.914 -0.889 1.00 97.00 74 ARG A O 1
ATOM 575 N N . TYR A 1 75 ? 5.139 -10.204 0.585 1.00 97.00 75 TYR A N 1
ATOM 576 C CA . TYR A 1 75 ? 6.249 -9.485 -0.010 1.00 97.00 75 TYR A CA 1
ATOM 577 C C . TYR A 1 75 ? 7.221 -9.021 1.070 1.00 97.00 75 TYR A C 1
ATOM 579 O O . TYR A 1 75 ? 6.944 -9.127 2.259 1.00 97.00 75 TYR A O 1
ATOM 587 N N . GLN A 1 76 ? 8.375 -8.508 0.656 1.00 97.31 76 GLN A N 1
ATOM 588 C CA . GLN A 1 76 ? 9.368 -7.927 1.552 1.00 97.31 76 GLN A CA 1
ATOM 589 C C . GLN A 1 76 ? 9.810 -6.565 1.030 1.00 97.31 76 GLN A C 1
ATOM 591 O O . GLN A 1 76 ? 9.935 -6.362 -0.181 1.00 97.31 76 GLN A O 1
ATOM 596 N N . ALA A 1 77 ? 10.094 -5.646 1.953 1.00 96.69 77 ALA A N 1
ATOM 597 C CA . ALA A 1 77 ? 10.731 -4.380 1.622 1.00 96.69 77 ALA A CA 1
ATOM 598 C C . ALA A 1 77 ? 12.040 -4.610 0.843 1.00 96.69 77 ALA A C 1
ATOM 600 O O . ALA A 1 77 ? 12.782 -5.563 1.085 1.00 96.69 77 ALA A O 1
ATOM 601 N N . GLY A 1 78 ? 12.305 -3.741 -0.128 1.00 95.50 78 GLY A N 1
ATOM 602 C CA . GLY A 1 78 ? 13.459 -3.799 -1.021 1.00 95.50 78 GLY A CA 1
ATOM 603 C C . GLY A 1 78 ? 13.277 -4.665 -2.271 1.00 95.50 78 GLY A C 1
ATOM 604 O O . GLY A 1 78 ? 14.068 -4.512 -3.205 1.00 95.50 78 GLY A O 1
ATOM 605 N N . GLN A 1 79 ? 12.255 -5.527 -2.337 1.00 95.31 79 GLN A N 1
ATOM 606 C CA . GLN A 1 79 ? 11.970 -6.331 -3.532 1.00 95.31 79 GLN A CA 1
ATOM 607 C C . GLN A 1 79 ? 11.575 -5.454 -4.725 1.00 95.31 79 GLN A C 1
ATOM 609 O O . GLN A 1 79 ? 10.918 -4.423 -4.562 1.00 95.31 79 GLN A O 1
ATOM 614 N N . ILE A 1 80 ? 11.949 -5.900 -5.929 1.00 94.50 80 ILE A N 1
ATOM 615 C CA . ILE A 1 80 ? 11.464 -5.330 -7.191 1.00 94.50 80 ILE A CA 1
ATOM 616 C C . ILE A 1 80 ? 10.359 -6.219 -7.742 1.00 94.50 80 ILE A C 1
ATOM 618 O O . ILE A 1 80 ? 10.548 -7.431 -7.871 1.00 94.50 80 ILE A O 1
ATOM 622 N N . VAL A 1 81 ? 9.230 -5.612 -8.092 1.00 94.94 81 VAL A N 1
ATOM 623 C CA . VAL A 1 81 ? 8.035 -6.288 -8.593 1.00 94.94 81 VAL A CA 1
ATOM 624 C C . VAL A 1 81 ? 7.522 -5.673 -9.894 1.00 94.94 81 VAL A C 1
ATOM 626 O O . VAL A 1 81 ? 7.781 -4.507 -10.203 1.00 94.94 81 VAL A O 1
ATOM 629 N N . THR A 1 82 ? 6.782 -6.469 -10.665 1.00 93.50 82 THR A N 1
ATOM 630 C CA . THR A 1 82 ? 5.967 -5.982 -11.786 1.00 93.50 82 THR A CA 1
ATOM 631 C C . THR A 1 82 ? 4.679 -5.324 -11.286 1.00 93.50 82 THR A C 1
ATOM 633 O O . THR A 1 82 ? 4.213 -5.604 -10.182 1.00 93.50 82 THR A O 1
ATOM 636 N N . TRP A 1 83 ? 4.077 -4.465 -12.112 1.00 93.69 83 TRP A N 1
ATOM 637 C CA . TRP A 1 83 ? 2.749 -3.910 -11.849 1.00 93.69 83 TRP A CA 1
ATOM 638 C C . TRP A 1 83 ? 1.667 -4.834 -12.412 1.00 93.69 83 TRP A C 1
ATOM 640 O O . TRP A 1 83 ? 1.383 -4.811 -13.609 1.00 93.69 83 TRP A O 1
ATOM 650 N N . GLU A 1 84 ? 1.086 -5.670 -11.556 1.00 94.88 84 GLU A N 1
ATOM 651 C CA . GLU A 1 84 ? -0.000 -6.582 -11.925 1.00 94.88 84 GLU A CA 1
ATOM 652 C C . GLU A 1 84 ? -1.144 -6.449 -10.930 1.00 94.88 84 GLU A C 1
ATOM 654 O O . GLU A 1 84 ? -0.918 -6.396 -9.721 1.00 94.88 84 GLU A O 1
ATOM 659 N N . LEU A 1 85 ? -2.366 -6.379 -11.457 1.00 95.94 85 LEU A N 1
ATOM 660 C CA . LEU A 1 85 ? -3.573 -6.072 -10.702 1.00 95.94 85 LEU A CA 1
ATOM 661 C C . LEU A 1 85 ? -4.649 -7.126 -10.969 1.00 95.94 85 LEU A C 1
ATOM 663 O O . LEU A 1 85 ? -4.921 -7.468 -12.121 1.00 95.94 85 LEU A O 1
ATOM 667 N N . ASN A 1 86 ? -5.301 -7.587 -9.909 1.00 96.81 86 ASN A N 1
ATOM 668 C CA . ASN A 1 86 ?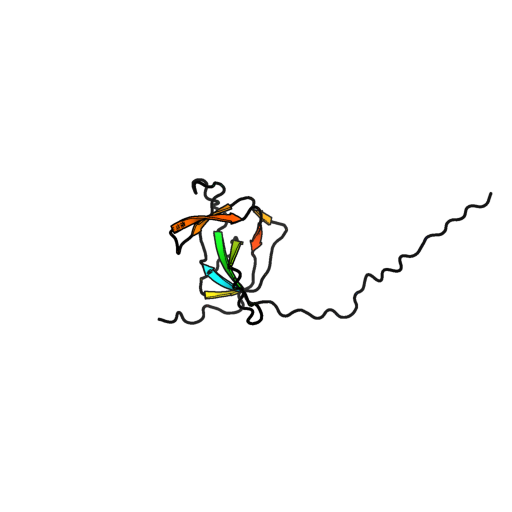 -6.476 -8.437 -9.965 1.00 96.81 86 ASN A CA 1
ATOM 669 C C . ASN A 1 86 ? -7.741 -7.579 -9.829 1.00 96.81 86 ASN A C 1
ATOM 671 O O . ASN A 1 86 ? -8.183 -7.234 -8.733 1.00 96.81 86 ASN A O 1
ATOM 675 N N . LYS A 1 87 ? -8.320 -7.236 -10.982 1.00 93.38 87 LYS A N 1
ATOM 676 C CA . LYS A 1 87 ? -9.521 -6.395 -11.105 1.00 93.38 87 LYS A CA 1
ATOM 677 C C . LYS A 1 87 ? -10.806 -7.038 -10.577 1.00 93.38 87 LYS A C 1
ATOM 679 O O . LYS A 1 87 ? -11.768 -6.321 -10.328 1.00 93.38 87 LYS A O 1
ATOM 684 N N . ASP A 1 88 ? -10.819 -8.356 -10.389 1.00 95.44 88 ASP A N 1
ATOM 685 C CA . ASP A 1 88 ? -11.988 -9.075 -9.871 1.00 95.44 88 ASP A CA 1
ATOM 686 C C . ASP A 1 88 ? -12.097 -8.945 -8.342 1.00 95.44 88 ASP A C 1
ATOM 688 O O . ASP A 1 88 ? -13.083 -9.375 -7.739 1.00 95.44 88 ASP A O 1
ATOM 692 N N . ARG A 1 89 ? -11.091 -8.334 -7.697 1.00 95.25 89 ARG A N 1
ATOM 693 C CA . ARG A 1 89 ? -11.105 -8.011 -6.274 1.00 95.25 89 ARG A CA 1
ATOM 694 C C . ARG A 1 89 ? -10.895 -6.525 -6.049 1.00 95.25 89 ARG A C 1
ATOM 696 O O . ARG A 1 89 ? -9.794 -6.003 -6.210 1.00 95.25 89 ARG A O 1
ATOM 703 N N . ILE A 1 90 ? -11.965 -5.888 -5.599 1.00 97.00 90 ILE A N 1
ATOM 704 C CA . ILE A 1 90 ? -12.010 -4.473 -5.264 1.00 97.00 90 ILE A CA 1
ATOM 705 C C . ILE A 1 90 ? -11.986 -4.322 -3.744 1.00 97.00 90 ILE A C 1
ATOM 707 O O . ILE A 1 90 ? -12.626 -5.083 -3.016 1.00 97.00 90 ILE A O 1
ATOM 711 N N . TRP A 1 91 ? -11.225 -3.339 -3.287 1.00 97.69 91 TRP A N 1
ATOM 712 C CA . TRP A 1 91 ? -11.129 -2.902 -1.907 1.00 97.69 91 TRP A CA 1
ATOM 713 C C . TRP A 1 91 ? -11.644 -1.473 -1.829 1.00 97.69 91 TRP A C 1
ATOM 715 O O . TRP A 1 91 ? -11.201 -0.611 -2.587 1.00 97.69 91 TRP A O 1
ATOM 725 N N . GLU A 1 92 ? -12.579 -1.244 -0.918 1.00 97.25 92 GLU A N 1
ATOM 726 C CA . GLU A 1 92 ? -13.147 0.077 -0.652 1.00 97.25 92 GLU A CA 1
ATOM 727 C C . GLU A 1 92 ? -12.190 0.925 0.198 1.00 97.25 92 GLU A C 1
ATOM 729 O O . GLU A 1 92 ? -11.047 0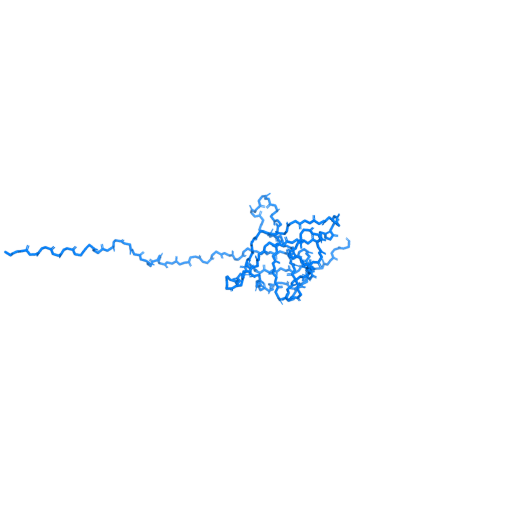.526 0.445 1.00 97.25 92 GLU A O 1
ATOM 734 N N . ASP A 1 93 ? -12.669 2.089 0.637 1.00 98.25 93 ASP A N 1
ATOM 735 C CA . ASP A 1 93 ? -11.958 3.046 1.480 1.00 98.25 93 ASP A CA 1
ATOM 736 C C . ASP A 1 93 ? -11.055 2.378 2.533 1.00 98.25 93 ASP A C 1
ATOM 738 O O . ASP A 1 93 ? -11.501 1.546 3.332 1.00 98.25 93 ASP A O 1
ATOM 742 N N . ALA A 1 94 ? -9.790 2.799 2.568 1.00 98.62 94 ALA A N 1
ATOM 743 C CA . ALA A 1 94 ? -8.820 2.280 3.519 1.00 98.62 94 ALA A CA 1
ATOM 744 C C . ALA A 1 94 ? -7.950 3.366 4.141 1.00 98.62 94 ALA A C 1
ATOM 746 O O . ALA A 1 94 ? -7.559 4.346 3.500 1.00 98.62 94 ALA A O 1
ATOM 747 N N . TRP A 1 95 ? -7.582 3.120 5.393 1.00 98.75 95 TRP A N 1
ATOM 748 C CA . TRP A 1 95 ? -6.647 3.913 6.176 1.00 98.75 95 TRP A CA 1
ATOM 749 C C . TRP A 1 95 ? -5.543 3.029 6.725 1.00 98.75 95 TRP A C 1
ATOM 751 O O . TRP A 1 95 ? -5.736 1.837 6.961 1.00 98.75 95 TRP A O 1
ATOM 761 N N . TYR A 1 96 ? -4.379 3.615 6.948 1.00 98.56 96 TYR A N 1
ATOM 762 C CA . TYR A 1 96 ? -3.239 2.925 7.529 1.00 98.56 96 TYR A CA 1
ATOM 763 C C . TYR A 1 96 ? -2.443 3.880 8.407 1.00 98.56 96 TYR A C 1
ATOM 765 O O . TYR A 1 96 ? -2.607 5.100 8.339 1.00 98.56 96 TYR A O 1
ATOM 773 N N . ARG A 1 97 ? -1.588 3.317 9.260 1.00 98.31 97 ARG A N 1
ATOM 774 C CA . ARG A 1 97 ? -0.594 4.097 9.991 1.00 98.31 97 ARG A CA 1
ATOM 775 C C . ARG A 1 97 ? 0.691 4.104 9.177 1.00 98.31 97 ARG A C 1
ATOM 777 O O . ARG A 1 97 ? 1.286 3.046 8.985 1.00 98.31 97 ARG A O 1
ATOM 784 N N . ASN A 1 98 ? 1.100 5.279 8.714 1.00 97.12 98 ASN A N 1
ATOM 785 C CA . ASN A 1 98 ? 2.341 5.437 7.974 1.00 97.12 98 ASN A CA 1
ATOM 786 C C . ASN A 1 98 ? 3.530 5.072 8.889 1.00 97.12 98 ASN A C 1
ATOM 788 O O . ASN A 1 98 ? 3.654 5.663 9.964 1.00 97.12 98 ASN A O 1
ATOM 792 N N . PRO A 1 99 ? 4.386 4.102 8.514 1.00 95.75 99 PRO A N 1
ATOM 793 C CA . PRO A 1 99 ? 5.482 3.642 9.368 1.00 95.75 99 PRO A CA 1
ATOM 794 C C . PRO A 1 99 ? 6.609 4.672 9.538 1.00 95.75 99 PRO A C 1
ATOM 796 O O . PRO A 1 99 ? 7.405 4.538 10.459 1.00 95.75 99 PRO A O 1
ATOM 799 N N . GLU A 1 100 ? 6.688 5.690 8.678 1.00 95.06 100 GLU A N 1
ATOM 800 C CA . GLU A 1 100 ? 7.717 6.736 8.744 1.00 95.06 100 GLU A CA 1
ATOM 801 C C . GLU A 1 100 ? 7.265 7.945 9.567 1.00 95.06 100 GLU A C 1
ATOM 803 O O . GLU A 1 100 ? 8.070 8.568 10.257 1.00 95.06 100 GLU A O 1
ATOM 808 N N . THR A 1 101 ? 5.978 8.295 9.496 1.00 96.25 101 THR A N 1
ATOM 809 C CA . THR A 1 101 ? 5.432 9.497 10.152 1.00 96.25 101 THR A CA 1
ATOM 810 C C . THR A 1 101 ? 4.574 9.191 11.376 1.00 96.25 101 THR A C 1
ATOM 812 O O . THR A 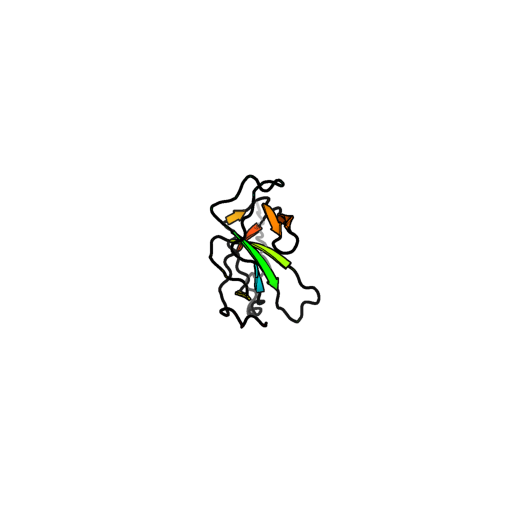1 101 ? 4.189 10.112 12.095 1.00 96.25 101 THR A O 1
ATOM 815 N N . GLU A 1 102 ? 4.220 7.920 11.581 1.00 95.94 102 GLU A N 1
ATOM 816 C CA . GLU A 1 102 ? 3.277 7.406 12.584 1.00 95.94 102 GLU A CA 1
ATOM 817 C C . GLU A 1 102 ? 1.848 7.971 12.495 1.00 95.94 102 GLU A C 1
ATOM 819 O O . GLU A 1 102 ? 0.979 7.626 13.310 1.00 95.94 102 GLU A O 1
ATOM 824 N N . LYS A 1 103 ? 1.562 8.806 11.490 1.00 98.00 103 LYS A N 1
ATOM 825 C CA . LYS A 1 103 ? 0.246 9.409 11.274 1.00 98.00 103 LYS A CA 1
ATOM 826 C C . LYS A 1 103 ? -0.703 8.419 10.617 1.00 98.00 103 LYS A C 1
ATOM 828 O O . LYS A 1 103 ? -0.299 7.545 9.853 1.00 98.00 103 LYS A O 1
ATOM 833 N N . VAL A 1 104 ? -1.987 8.576 10.927 1.00 98.25 104 VAL A N 1
ATOM 834 C CA . VAL A 1 104 ? -3.045 7.889 10.189 1.00 98.25 104 VAL A CA 1
ATOM 835 C C . VAL A 1 104 ? -3.277 8.631 8.881 1.00 98.25 104 VAL A C 1
ATOM 837 O O . VAL A 1 104 ? -3.522 9.837 8.882 1.00 98.25 104 VAL A O 1
ATOM 840 N N . GLU A 1 105 ? -3.207 7.901 7.779 1.00 98.06 105 GLU A N 1
ATOM 841 C CA . GLU A 1 105 ? -3.354 8.422 6.426 1.00 98.06 105 GLU A CA 1
ATOM 842 C C . GLU A 1 105 ? -4.404 7.608 5.670 1.00 98.06 105 GLU A C 1
ATOM 844 O O . GLU A 1 105 ? -4.565 6.405 5.896 1.00 98.06 105 GLU A O 1
ATOM 849 N N . LYS A 1 106 ? -5.135 8.269 4.766 1.00 98.12 106 LYS A N 1
ATOM 850 C CA . LYS A 1 106 ? -6.016 7.571 3.827 1.00 98.12 106 LYS A CA 1
ATOM 851 C C . LYS A 1 106 ? -5.142 6.942 2.745 1.00 98.12 106 LYS A C 1
ATOM 853 O O . LYS A 1 106 ? -4.406 7.660 2.076 1.00 98.12 106 LYS A O 1
ATOM 858 N N . ALA A 1 107 ? -5.227 5.627 2.587 1.00 97.94 107 ALA A N 1
ATOM 859 C CA . ALA A 1 107 ? -4.455 4.892 1.593 1.00 97.94 107 ALA A CA 1
ATOM 860 C C . ALA A 1 107 ? -5.099 4.999 0.204 1.00 97.94 107 ALA A C 1
ATOM 862 O O . ALA A 1 107 ? -4.436 5.337 -0.770 1.00 97.94 107 ALA A O 1
ATOM 863 N N . TRP A 1 108 ? -6.409 4.756 0.124 1.00 98.12 108 TRP A N 1
ATOM 864 C CA . TRP A 1 108 ? -7.193 4.866 -1.105 1.00 98.12 108 TRP A CA 1
ATOM 865 C C . TRP A 1 108 ? -8.677 5.067 -0.793 1.00 98.12 108 TRP A C 1
ATOM 867 O O . TRP A 1 108 ? -9.131 4.831 0.329 1.00 98.12 108 TRP A O 1
ATOM 877 N N . THR A 1 109 ? -9.431 5.497 -1.808 1.00 98.00 109 THR A N 1
ATOM 878 C CA . THR A 1 109 ? -10.905 5.445 -1.797 1.00 98.00 109 THR A CA 1
ATOM 879 C C . THR A 1 109 ? -11.418 4.140 -2.395 1.00 98.00 109 THR A C 1
ATOM 881 O O . THR A 1 109 ? -12.388 3.567 -1.921 1.00 98.00 109 THR A O 1
ATOM 884 N N . GLN A 1 110 ? -10.734 3.651 -3.425 1.00 97.25 110 GLN A N 1
ATOM 885 C CA . GLN A 1 110 ? -10.974 2.353 -4.026 1.00 97.25 110 GLN A CA 1
ATOM 886 C C . GLN A 1 110 ? -9.660 1.862 -4.630 1.00 97.25 110 GLN A C 1
ATOM 888 O O . GLN A 1 110 ? -8.916 2.653 -5.211 1.00 97.25 110 GLN A O 1
ATOM 893 N N . ALA A 1 111 ? -9.379 0.573 -4.498 1.00 97.75 111 ALA A N 1
ATOM 894 C CA . ALA A 1 111 ? -8.214 -0.061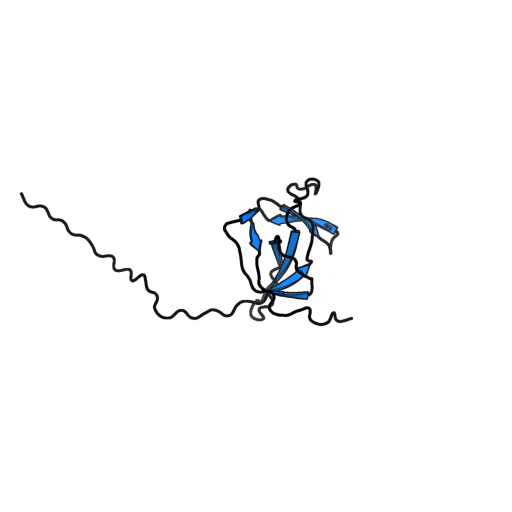 -5.095 1.00 97.75 111 ALA A CA 1
ATOM 895 C C . ALA A 1 111 ? -8.559 -1.470 -5.576 1.00 97.75 111 ALA A C 1
ATOM 897 O O . ALA A 1 111 ? -9.440 -2.135 -5.036 1.00 97.75 111 ALA A O 1
ATOM 898 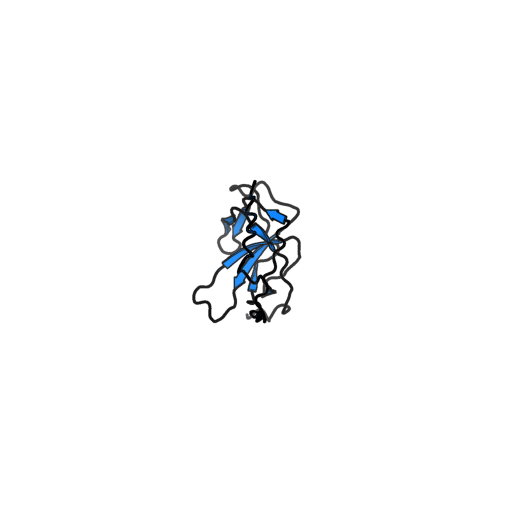N N . VAL A 1 112 ? -7.839 -1.945 -6.585 1.00 97.88 112 VAL A N 1
ATOM 899 C CA . VAL A 1 112 ? -7.861 -3.358 -6.981 1.00 97.88 112 VAL A CA 1
ATOM 900 C C . VAL A 1 112 ? -6.706 -4.094 -6.312 1.00 97.88 112 VAL A C 1
ATOM 902 O O . VAL A 1 112 ? -5.696 -3.487 -5.955 1.00 97.88 112 VAL A O 1
ATOM 905 N N . GLU A 1 113 ? -6.852 -5.401 -6.120 1.00 98.31 113 GLU A N 1
ATOM 906 C CA . GLU A 1 113 ? -5.811 -6.213 -5.492 1.00 98.31 113 GLU A CA 1
ATOM 907 C C . GLU A 1 113 ? -4.508 -6.193 -6.304 1.00 98.31 113 GLU A C 1
ATOM 909 O O . GLU A 1 113 ? -4.496 -6.458 -7.504 1.00 98.31 113 GLU A O 1
ATOM 914 N N . PHE A 1 114 ? -3.393 -5.919 -5.633 1.00 98.38 114 PHE A N 1
ATOM 915 C CA . PHE A 1 114 ? -2.063 -6.011 -6.212 1.00 98.38 114 PHE A CA 1
ATOM 916 C C . PHE A 1 114 ? -1.544 -7.449 -6.184 1.00 98.38 114 PHE A C 1
ATOM 918 O O . PHE A 1 114 ? -1.531 -8.114 -5.143 1.00 98.38 114 PHE A O 1
ATOM 925 N N . GLU A 1 115 ? -1.062 -7.907 -7.337 1.00 97.50 115 GLU A N 1
ATOM 926 C CA . GLU A 1 115 ? -0.591 -9.270 -7.570 1.00 97.50 115 GLU A CA 1
ATOM 927 C C . GLU A 1 115 ? 0.782 -9.344 -8.257 1.00 97.50 115 GLU A C 1
ATOM 929 O O . GLU A 1 115 ? 1.156 -10.416 -8.744 1.00 97.50 115 GLU A O 1
ATOM 934 N N . GLY A 1 116 ? 1.549 -8.249 -8.247 1.00 95.62 116 GLY A N 1
ATOM 935 C CA . GLY A 1 116 ? 2.865 -8.135 -8.882 1.00 95.62 116 GLY A CA 1
ATOM 936 C C . GLY A 1 116 ? 3.787 -9.339 -8.682 1.00 95.62 116 GLY A C 1
ATOM 937 O O . GLY A 1 116 ? 3.878 -9.913 -7.591 1.00 95.62 116 GLY A O 1
ATOM 938 N N . ARG A 1 117 ? 4.507 -9.719 -9.738 1.00 94.69 117 ARG A N 1
ATOM 939 C CA . ARG A 1 117 ? 5.513 -10.787 -9.695 1.00 94.69 117 ARG A CA 1
ATOM 940 C C . ARG A 1 117 ? 6.843 -10.232 -9.215 1.00 94.69 117 ARG A C 1
ATOM 942 O O . ARG A 1 117 ? 7.260 -9.167 -9.656 1.00 94.69 117 ARG A O 1
ATOM 949 N N . ILE A 1 118 ? 7.528 -10.980 -8.355 1.00 94.56 118 ILE A N 1
ATOM 950 C CA . ILE A 1 118 ? 8.879 -10.646 -7.894 1.00 94.56 118 ILE A CA 1
ATOM 951 C C . ILE A 1 118 ? 9.855 -10.843 -9.057 1.00 94.56 118 ILE A C 1
ATOM 953 O O . ILE A 1 118 ? 9.946 -11.935 -9.614 1.00 94.56 118 ILE A O 1
ATOM 957 N N . VAL A 1 119 ? 10.571 -9.780 -9.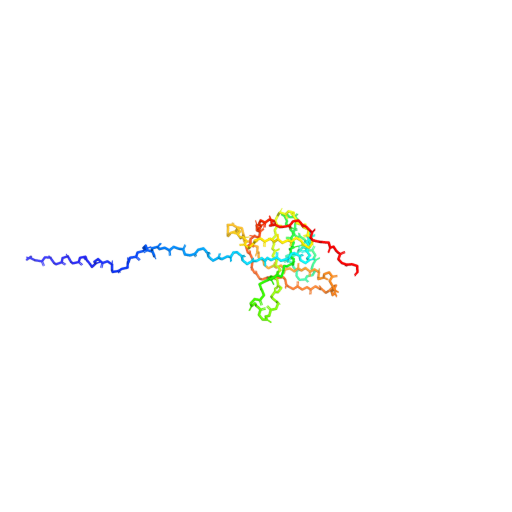415 1.00 89.75 119 VAL A N 1
ATOM 958 C CA . VAL A 1 119 ? 11.595 -9.768 -10.472 1.00 89.75 119 VAL A CA 1
ATOM 959 C C . VAL A 1 119 ? 12.978 -10.000 -9.871 1.00 89.75 119 VAL A C 1
ATOM 961 O O . VAL A 1 119 ? 13.755 -10.792 -10.396 1.00 89.75 119 VAL A O 1
ATOM 964 N N . THR A 1 120 ? 13.261 -9.355 -8.737 1.00 83.88 120 THR A N 1
ATOM 965 C CA . THR A 1 120 ? 14.548 -9.461 -8.039 1.00 83.88 120 THR A CA 1
ATOM 966 C C . THR A 1 120 ? 14.306 -9.613 -6.541 1.00 83.88 120 THR A C 1
ATOM 968 O O . THR A 1 120 ? 13.555 -8.834 -5.946 1.00 83.88 120 THR A O 1
ATOM 971 N N . GLN A 1 121 ? 14.948 -10.609 -5.924 1.00 69.25 121 GLN A N 1
ATOM 972 C CA . GLN A 1 121 ? 15.017 -10.724 -4.466 1.00 69.25 121 GLN A CA 1
ATOM 973 C C . GLN A 1 121 ? 15.907 -9.619 -3.886 1.00 69.25 121 GLN A C 1
ATOM 975 O O . GLN A 1 121 ? 16.881 -9.218 -4.513 1.00 69.25 121 GLN A O 1
ATOM 980 N N . THR A 1 122 ? 15.523 -9.128 -2.707 1.00 55.88 122 THR A N 1
ATOM 981 C CA . THR A 1 122 ? 16.125 -8.051 -1.905 1.00 55.88 122 THR A CA 1
ATOM 982 C C . THR A 1 122 ? 17.578 -7.726 -2.282 1.00 55.88 122 THR A C 1
ATOM 984 O O . THR A 1 122 ? 18.490 -8.504 -2.010 1.00 55.88 122 THR A O 1
ATOM 987 N N . GLY A 1 123 ? 17.797 -6.563 -2.909 1.00 51.75 123 GLY A N 1
ATOM 988 C CA . GLY A 1 123 ? 19.143 -5.996 -3.060 1.00 51.75 123 GLY A CA 1
ATOM 989 C C . GLY A 1 123 ? 19.702 -5.579 -1.691 1.00 51.75 123 GLY A C 1
ATOM 990 O O . GLY A 1 123 ? 18.911 -5.318 -0.783 1.00 51.75 123 GLY A O 1
ATOM 991 N N . PRO A 1 124 ? 21.034 -5.534 -1.502 1.00 45.09 124 PRO A N 1
ATOM 992 C CA . PRO A 1 124 ? 21.628 -5.357 -0.181 1.00 45.09 124 PRO A CA 1
ATOM 993 C C . PRO A 1 124 ? 21.140 -4.064 0.477 1.00 45.09 124 PRO A C 1
ATOM 995 O O . PRO A 1 124 ? 21.218 -2.987 -0.113 1.00 45.09 124 PRO A O 1
ATOM 998 N N . SER A 1 125 ? 20.656 -4.186 1.716 1.00 47.66 125 SER A N 1
ATOM 999 C CA . SER A 1 125 ? 20.412 -3.060 2.611 1.00 47.66 125 SER A CA 1
ATOM 1000 C C . SER A 1 125 ? 21.743 -2.340 2.842 1.00 47.66 125 SER A C 1
ATOM 1002 O O . SER A 1 125 ? 22.607 -2.834 3.573 1.00 47.66 125 SER A O 1
ATOM 1004 N N . GLY A 1 126 ? 21.944 -1.217 2.154 1.00 40.56 126 GLY A N 1
ATOM 1005 C CA . GLY A 1 126 ? 23.060 -0.316 2.414 1.00 40.56 126 GLY A CA 1
ATOM 1006 C C . GLY A 1 126 ? 22.966 0.206 3.845 1.00 40.56 126 GLY A C 1
ATOM 1007 O O . GLY A 1 126 ? 21.891 0.625 4.269 1.00 40.56 126 GLY A O 1
ATOM 1008 N N . ARG A 1 127 ? 24.078 0.079 4.571 1.00 37.16 127 ARG A N 1
ATOM 1009 C CA . ARG A 1 127 ? 24.294 0.594 5.928 1.00 37.16 127 ARG A CA 1
ATOM 1010 C C . ARG A 1 127 ? 24.193 2.111 5.990 1.00 37.16 127 ARG A C 1
ATOM 1012 O O . ARG A 1 127 ? 24.573 2.745 4.981 1.00 37.16 127 ARG A O 1
#

Secondary structure (DSSP, 8-state):
---------------------PPPPPEEEEEEEE-EESSTTS-SB-SS-EEEEEEE--TT-SS--EEEEEESS---TT-EE---EEEEEEE-SEEEE-TTT--EEEEESSEEEE---EEE-------

Sequence (127 aa):
MASLSGTAESIFDANPGTVDRMPARPHRILHADLPFYSDPGCTKRVENATLLVLRCEDPAQTHQMIECMPTRKRYQAGQIVTWELNKDRIWEDAWYRNPETEKVEKAWTQAVEFEGRIVTQTGPSGR